Protein AF-A0A9R0TNI1-F1 (afdb_monomer)

Solvent-accessible surface area (backbone atoms only — not comparable to full-atom values): 8324 Å² total; per-residue (Å²): 134,88,81,85,76,84,85,79,78,80,68,73,83,81,52,64,40,32,28,58,23,48,38,21,40,84,87,64,46,82,46,61,75,81,78,37,46,77,54,63,100,83,63,89,64,80,67,74,70,45,90,58,62,33,31,42,35,28,31,28,87,87,68,47,77,44,80,44,54,36,39,30,30,34,77,44,52,88,56,100,56,69,42,45,32,36,27,32,74,88,71,48,70,29,32,52,65,50,59,25,68,70,49,43,65,76,44,39,68,57,59,52,50,50,52,49,53,28,49,43,74,75,41,74,86,60,58,68,69,57,54,53,56,49,50,44,75,76,76,111

Foldseek 3Di:
DDDDDDPPPVPPPQFAEFEQKFKAWPVRHTDDLVLAAEDDPPDPDPPPFSPTFMWMWGAGPVRDTGTFTFGHWYWDQPDPDIWIWTATPVGHIYIYDYYNPVRCVVPVVVVLVSLLVSCCVVCVPDDPVVSVVVSVVVPD

Mean predicted aligned error: 8.09 Å

Structure (mmCIF, N/CA/C/O backbone):
data_AF-A0A9R0TNI1-F1
#
_entry.id   AF-A0A9R0TNI1-F1
#
loop_
_atom_site.group_PDB
_atom_site.id
_atom_site.type_symbol
_atom_site.label_atom_id
_atom_site.label_alt_id
_atom_site.label_comp_id
_atom_site.label_asym_id
_atom_site.label_entity_id
_atom_site.label_seq_id
_atom_site.pdbx_PDB_ins_code
_atom_site.Cartn_x
_atom_site.Cartn_y
_atom_site.Cartn_z
_atom_site.occupancy
_atom_site.B_iso_or_equiv
_atom_site.auth_seq_id
_atom_site.auth_comp_id
_atom_site.auth_asym_id
_atom_site.auth_atom_id
_atom_site.pdbx_PDB_model_num
ATOM 1 N N . MET A 1 1 ? 10.069 -40.412 -35.709 1.00 43.16 1 MET A N 1
ATOM 2 C CA . MET A 1 1 ? 10.566 -39.026 -35.634 1.00 43.16 1 MET A CA 1
ATOM 3 C C . MET A 1 1 ? 9.864 -38.386 -34.449 1.00 43.16 1 MET A C 1
ATOM 5 O O . MET A 1 1 ? 8.661 -38.189 -34.529 1.00 43.16 1 MET A O 1
ATOM 9 N N . MET A 1 2 ? 10.555 -38.232 -33.316 1.00 45.66 2 MET A N 1
ATOM 10 C CA . MET A 1 2 ? 10.040 -37.468 -32.173 1.00 45.66 2 MET A CA 1
ATOM 11 C C . MET A 1 2 ? 10.137 -35.988 -32.537 1.00 45.66 2 MET A C 1
ATOM 13 O O . MET A 1 2 ? 11.220 -35.531 -32.893 1.00 45.66 2 MET A O 1
ATOM 17 N N . MET A 1 3 ? 9.023 -35.267 -32.469 1.00 47.59 3 MET A N 1
ATOM 18 C CA . MET A 1 3 ? 9.040 -33.816 -32.338 1.00 47.59 3 MET A CA 1
ATOM 19 C C . MET A 1 3 ? 8.755 -33.530 -30.870 1.00 47.59 3 MET A C 1
ATOM 21 O O . MET A 1 3 ? 7.643 -33.746 -30.397 1.00 47.59 3 MET A O 1
ATOM 25 N N . MET A 1 4 ? 9.811 -33.152 -30.158 1.00 50.50 4 MET A N 1
ATOM 26 C CA . MET A 1 4 ? 9.695 -32.383 -28.931 1.00 50.50 4 MET A CA 1
ATOM 27 C C . MET A 1 4 ? 9.327 -30.966 -29.374 1.00 50.50 4 MET A C 1
ATOM 29 O O . MET A 1 4 ? 9.998 -30.410 -30.246 1.00 50.50 4 MET A O 1
ATOM 33 N N . SER A 1 5 ? 8.258 -30.405 -28.832 1.00 47.59 5 SER A N 1
ATOM 34 C CA . SER A 1 5 ? 8.071 -28.959 -28.829 1.00 47.59 5 SER A CA 1
ATOM 35 C C . SER A 1 5 ? 7.953 -28.571 -27.371 1.00 47.59 5 SER A C 1
ATOM 37 O O . SER A 1 5 ? 7.039 -29.029 -26.690 1.00 47.59 5 SER A O 1
ATOM 39 N N . ASP A 1 6 ? 8.983 -27.861 -26.921 1.00 47.53 6 ASP A N 1
ATOM 40 C CA . ASP A 1 6 ? 9.149 -27.320 -25.582 1.00 47.53 6 ASP A CA 1
ATOM 41 C C . ASP A 1 6 ? 7.948 -26.440 -25.209 1.00 47.53 6 ASP A C 1
ATOM 43 O O . ASP A 1 6 ? 7.575 -25.529 -25.951 1.00 47.53 6 ASP A O 1
ATOM 47 N N . ASP A 1 7 ? 7.354 -26.748 -24.056 1.00 51.41 7 ASP A N 1
ATOM 48 C CA . ASP A 1 7 ? 6.521 -25.832 -23.281 1.00 51.41 7 ASP A CA 1
ATOM 49 C C . ASP A 1 7 ? 7.448 -24.770 -22.666 1.00 51.41 7 ASP A C 1
ATOM 51 O O . ASP A 1 7 ? 7.947 -24.943 -21.554 1.00 51.41 7 ASP A O 1
ATOM 55 N N . ASP A 1 8 ? 7.678 -23.671 -23.383 1.00 46.38 8 ASP A N 1
ATOM 56 C CA . ASP A 1 8 ? 8.128 -22.417 -22.770 1.00 46.38 8 ASP A CA 1
ATOM 57 C C . ASP A 1 8 ? 6.880 -21.625 -22.344 1.00 46.38 8 ASP A C 1
ATOM 59 O O . ASP A 1 8 ? 6.481 -20.637 -22.966 1.00 46.38 8 ASP A O 1
ATOM 63 N N . ASP A 1 9 ? 6.220 -22.101 -21.284 1.00 47.25 9 ASP A N 1
ATOM 64 C CA . ASP A 1 9 ? 5.293 -21.282 -20.499 1.00 47.25 9 ASP A CA 1
ATOM 65 C C . ASP A 1 9 ? 6.138 -20.341 -19.629 1.00 47.25 9 ASP A C 1
ATOM 67 O O . ASP A 1 9 ? 6.375 -20.574 -18.443 1.00 47.25 9 ASP A O 1
ATOM 71 N N . ASP A 1 10 ? 6.651 -19.286 -20.266 1.00 43.47 10 ASP A N 1
ATOM 72 C CA . ASP A 1 10 ? 7.327 -18.134 -19.653 1.00 43.47 10 ASP A CA 1
ATOM 73 C C . ASP A 1 10 ? 6.291 -17.280 -18.883 1.00 43.47 10 ASP A C 1
ATOM 75 O O . ASP A 1 10 ? 6.140 -16.070 -19.066 1.00 43.47 10 ASP A O 1
ATOM 79 N N . SER A 1 11 ? 5.488 -17.929 -18.036 1.00 52.00 11 SER A N 1
ATOM 80 C CA . SER A 1 11 ? 4.595 -17.244 -17.118 1.00 52.00 11 SER A CA 1
ATOM 81 C C . SER A 1 11 ? 5.461 -16.632 -16.020 1.00 52.00 11 SER A C 1
ATOM 83 O O . SER A 1 11 ? 5.968 -17.346 -15.148 1.00 52.00 11 SER A O 1
ATOM 85 N N . ASP A 1 12 ? 5.661 -15.314 -16.077 1.00 51.22 12 ASP A N 1
ATOM 86 C CA . ASP A 1 12 ? 6.300 -14.563 -14.997 1.00 51.22 12 ASP A CA 1
ATOM 87 C C . ASP A 1 12 ? 5.699 -14.991 -13.643 1.00 51.22 12 ASP A C 1
ATOM 89 O O . ASP A 1 12 ? 4.473 -15.124 -13.524 1.00 51.22 12 ASP A O 1
ATOM 93 N N . PRO A 1 13 ? 6.519 -15.216 -12.601 1.00 53.88 13 PRO A N 1
ATOM 94 C CA . PRO A 1 13 ? 6.023 -15.693 -11.320 1.00 53.88 13 PRO A CA 1
ATOM 95 C C . PRO A 1 13 ? 4.986 -14.717 -10.753 1.00 53.88 13 PRO A C 1
ATOM 97 O O . PRO A 1 13 ? 5.297 -13.590 -10.366 1.00 53.88 13 PRO A O 1
ATOM 100 N N . GLN A 1 14 ? 3.732 -15.166 -10.676 1.00 61.22 14 GLN A N 1
ATOM 101 C CA . GLN A 1 14 ? 2.650 -14.376 -10.104 1.00 61.22 14 GLN A CA 1
ATOM 102 C C . GLN A 1 14 ? 2.849 -14.276 -8.585 1.00 61.22 14 GLN A C 1
ATOM 104 O O . GLN A 1 14 ? 2.647 -15.232 -7.832 1.00 61.22 14 GLN A O 1
ATOM 109 N N . PHE A 1 15 ? 3.288 -13.109 -8.115 1.00 65.94 15 PHE A N 1
ATOM 110 C CA . PHE A 1 15 ? 3.518 -12.876 -6.693 1.00 65.94 15 PHE A CA 1
ATOM 111 C C . PHE A 1 15 ? 2.199 -12.598 -5.970 1.00 65.94 15 PHE A C 1
ATOM 113 O O . PHE A 1 15 ? 1.569 -11.561 -6.168 1.00 65.94 15 PHE A O 1
ATOM 120 N N . ASN A 1 16 ? 1.801 -13.501 -5.075 1.00 81.31 16 ASN A N 1
ATOM 121 C CA . ASN A 1 16 ? 0.571 -13.326 -4.301 1.00 81.31 16 ASN A CA 1
ATOM 122 C C . ASN A 1 16 ? 0.741 -12.354 -3.124 1.00 81.31 16 ASN A C 1
ATOM 124 O O . ASN A 1 16 ? -0.214 -11.661 -2.758 1.00 81.31 16 ASN A O 1
ATOM 128 N N . VAL A 1 17 ? 1.938 -12.302 -2.527 1.00 92.94 17 VAL A N 1
ATOM 129 C CA . VAL A 1 17 ? 2.261 -11.471 -1.359 1.00 92.94 17 VAL A CA 1
ATOM 130 C C . VAL A 1 17 ? 3.707 -10.969 -1.448 1.00 92.94 17 VAL A C 1
ATOM 132 O O . VAL A 1 17 ? 4.609 -11.725 -1.810 1.00 92.94 17 VAL A O 1
ATOM 135 N N . VAL A 1 18 ? 3.925 -9.693 -1.113 1.00 95.94 18 VAL A N 1
ATOM 136 C CA . VAL A 1 18 ? 5.251 -9.052 -1.075 1.00 95.94 18 VAL A CA 1
ATOM 137 C C . VAL A 1 18 ? 5.484 -8.374 0.276 1.00 95.94 18 VAL A C 1
ATOM 139 O O . VAL A 1 18 ? 4.672 -7.567 0.736 1.00 95.94 18 VAL A O 1
ATOM 142 N N . ALA A 1 19 ? 6.612 -8.693 0.907 1.00 96.19 19 ALA A N 1
ATOM 143 C CA . ALA A 1 19 ? 7.092 -8.127 2.166 1.00 96.19 19 ALA A CA 1
ATOM 144 C C . ALA A 1 19 ? 8.355 -7.268 1.959 1.00 96.19 19 ALA A C 1
ATOM 146 O O . ALA A 1 19 ? 8.893 -7.197 0.855 1.00 96.19 19 ALA A O 1
ATOM 147 N N . ASP A 1 20 ? 8.801 -6.591 3.023 1.00 96.81 20 ASP A N 1
ATOM 148 C CA . ASP A 1 20 ? 9.896 -5.601 3.010 1.00 96.81 20 ASP A CA 1
ATOM 149 C C . ASP A 1 20 ? 9.768 -4.601 1.849 1.00 96.81 20 ASP A C 1
ATOM 151 O O . ASP A 1 20 ? 10.738 -4.233 1.182 1.00 96.81 20 ASP A O 1
ATOM 155 N N . TYR A 1 21 ? 8.524 -4.215 1.552 1.00 97.00 21 TYR A N 1
ATOM 156 C CA . TYR A 1 21 ? 8.235 -3.504 0.320 1.00 97.00 21 TYR A CA 1
ATOM 157 C C . TYR A 1 21 ? 8.435 -1.997 0.446 1.00 97.00 21 TYR A C 1
ATOM 159 O O . TYR A 1 21 ? 8.295 -1.407 1.519 1.00 97.00 21 TYR A O 1
ATOM 167 N N . PHE A 1 22 ? 8.702 -1.361 -0.686 1.00 97.81 22 PHE A N 1
ATOM 168 C CA . PHE A 1 22 ? 8.695 0.087 -0.856 1.00 97.81 22 PHE A CA 1
ATOM 169 C C . PHE A 1 22 ? 8.418 0.427 -2.322 1.00 97.81 22 PHE A C 1
ATOM 171 O O . PHE A 1 22 ? 8.536 -0.432 -3.199 1.00 97.81 22 PHE A O 1
ATOM 178 N N . PHE A 1 23 ? 8.055 1.678 -2.592 1.00 97.81 23 PHE A N 1
ATOM 179 C CA . PHE A 1 23 ? 7.798 2.147 -3.952 1.00 97.81 23 PHE A CA 1
ATOM 180 C C . PHE A 1 23 ? 8.805 3.206 -4.357 1.00 97.81 23 PHE A C 1
ATOM 182 O O . PHE A 1 23 ? 9.253 3.999 -3.525 1.00 97.81 23 PHE A O 1
ATOM 189 N N . VAL A 1 24 ? 9.133 3.213 -5.645 1.00 97.62 24 VAL A N 1
ATOM 190 C CA . VAL A 1 24 ? 9.976 4.239 -6.249 1.00 97.62 24 VAL A CA 1
ATOM 191 C C . VAL A 1 24 ? 9.382 4.762 -7.549 1.00 97.62 24 VAL A C 1
ATOM 193 O O . VAL A 1 24 ? 8.674 4.033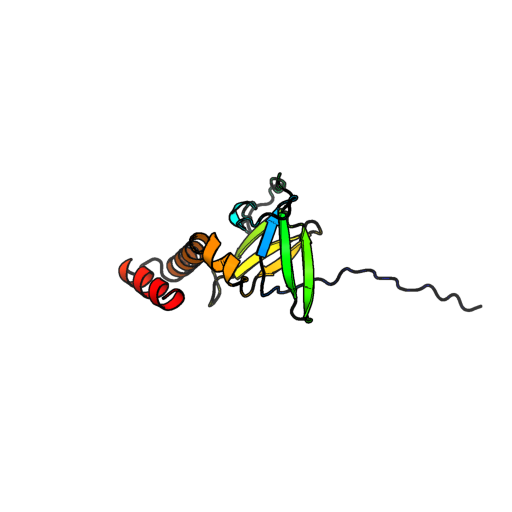 -8.242 1.00 97.62 24 VAL A O 1
ATOM 196 N N . ASP A 1 25 ? 9.689 6.009 -7.886 1.00 96.00 25 ASP A N 1
ATOM 197 C CA . ASP A 1 25 ? 9.397 6.577 -9.202 1.00 96.00 25 ASP A CA 1
ATOM 198 C C . ASP A 1 25 ? 10.412 6.114 -10.276 1.00 96.00 25 ASP A C 1
ATOM 200 O O . ASP A 1 25 ? 11.291 5.276 -10.031 1.00 96.00 25 ASP A O 1
ATOM 204 N N . ALA A 1 26 ? 10.301 6.665 -11.489 1.00 93.44 26 ALA A N 1
ATOM 205 C CA . ALA A 1 26 ? 11.216 6.391 -12.601 1.00 93.44 26 ALA A CA 1
ATOM 206 C C . ALA A 1 26 ? 12.681 6.777 -12.313 1.00 93.44 26 ALA A C 1
ATOM 208 O O . ALA A 1 26 ? 13.601 6.165 -12.857 1.00 93.44 26 ALA A O 1
ATOM 209 N N . GLU A 1 27 ? 12.901 7.768 -11.451 1.00 95.19 27 GLU A N 1
ATOM 210 C CA . GLU A 1 27 ? 14.219 8.257 -11.037 1.00 95.19 27 GLU A CA 1
ATOM 211 C C . GLU A 1 27 ? 14.774 7.487 -9.827 1.00 95.19 27 GLU A C 1
ATOM 213 O O . GLU A 1 27 ? 15.901 7.726 -9.396 1.00 95.19 27 GLU A O 1
ATOM 218 N N . LYS A 1 28 ? 14.029 6.485 -9.340 1.00 94.25 28 LYS A N 1
ATOM 219 C CA . LYS A 1 28 ? 14.327 5.661 -8.160 1.00 94.25 28 LYS A CA 1
ATOM 220 C C . LYS A 1 28 ? 14.205 6.417 -6.831 1.00 94.25 28 LYS A C 1
ATOM 222 O O . LYS A 1 28 ? 14.719 5.926 -5.822 1.00 94.25 28 LYS A O 1
ATOM 227 N N . ASN A 1 29 ? 13.508 7.552 -6.800 1.00 95.12 29 ASN A N 1
ATOM 228 C CA . ASN A 1 29 ? 13.203 8.253 -5.555 1.00 95.12 29 ASN A CA 1
ATOM 229 C C . ASN A 1 29 ? 12.074 7.526 -4.805 1.00 95.12 29 ASN A C 1
ATOM 231 O O . ASN A 1 29 ? 11.138 7.052 -5.455 1.00 95.12 29 ASN A O 1
ATOM 235 N N . PRO A 1 30 ? 12.123 7.431 -3.461 1.00 95.19 30 PRO A N 1
ATOM 236 C CA . PRO A 1 30 ? 11.019 6.895 -2.668 1.00 95.19 30 PRO A CA 1
ATOM 237 C C . PRO A 1 30 ? 9.711 7.650 -2.928 1.00 95.19 30 PRO A C 1
ATOM 239 O O . PRO A 1 30 ? 9.700 8.878 -2.999 1.00 95.19 30 PRO A O 1
ATOM 242 N N . ILE A 1 31 ? 8.597 6.925 -3.054 1.00 95.88 31 ILE A N 1
ATOM 243 C CA . ILE A 1 31 ? 7.279 7.534 -3.282 1.00 95.88 31 ILE A CA 1
ATOM 244 C C . ILE A 1 31 ? 6.168 6.816 -2.515 1.00 95.88 31 ILE A C 1
ATOM 246 O O . ILE A 1 31 ? 6.165 5.597 -2.359 1.00 95.88 31 ILE A O 1
ATOM 250 N N . CYS A 1 32 ? 5.176 7.566 -2.040 1.00 94.44 32 CYS A N 1
ATOM 251 C CA . CYS A 1 32 ? 4.020 6.984 -1.370 1.00 94.44 32 CYS A CA 1
ATOM 252 C C . CYS A 1 32 ? 3.147 6.192 -2.354 1.00 94.44 32 CYS A C 1
ATOM 254 O O . CYS A 1 32 ? 2.873 6.654 -3.463 1.00 94.44 32 CYS A O 1
ATOM 256 N N . LEU A 1 33 ? 2.582 5.070 -1.904 1.00 93.50 33 LEU A N 1
ATOM 257 C CA . LEU A 1 33 ? 1.568 4.320 -2.652 1.00 93.50 33 LEU A CA 1
ATOM 258 C C . LEU A 1 33 ? 0.342 5.179 -3.011 1.00 93.50 33 LEU A C 1
ATOM 260 O O . LEU A 1 33 ? -0.353 4.877 -3.971 1.00 93.50 33 LEU A O 1
ATOM 264 N N . SER A 1 34 ? 0.086 6.274 -2.282 1.00 92.62 34 SER A N 1
ATOM 265 C CA . SER A 1 34 ? -1.010 7.208 -2.569 1.00 92.62 34 SER A CA 1
ATOM 266 C C . SER A 1 34 ? -0.848 7.979 -3.883 1.00 92.62 34 SER A C 1
ATOM 268 O O . SER A 1 34 ? -1.793 8.641 -4.302 1.00 92.62 34 SER A O 1
ATOM 270 N N . ALA A 1 35 ? 0.327 7.930 -4.520 1.00 93.38 35 ALA A N 1
ATOM 271 C CA . ALA A 1 35 ? 0.520 8.444 -5.875 1.00 93.38 35 ALA A CA 1
ATOM 272 C C . ALA A 1 35 ? -0.164 7.558 -6.938 1.00 93.38 35 ALA A C 1
ATOM 274 O O . ALA A 1 35 ? -0.463 8.021 -8.040 1.00 93.38 35 ALA A O 1
ATOM 275 N N . LEU A 1 36 ? -0.464 6.298 -6.601 1.00 93.25 36 LEU A N 1
ATOM 276 C CA . LEU A 1 36 ? -1.269 5.412 -7.433 1.00 93.25 36 LEU A CA 1
ATOM 277 C C . LEU A 1 36 ? -2.765 5.728 -7.261 1.00 93.25 36 LEU A C 1
ATOM 279 O O . LEU A 1 36 ? -3.223 6.003 -6.145 1.00 93.25 36 LEU A O 1
ATOM 283 N N . PRO A 1 37 ? -3.570 5.622 -8.332 1.00 92.25 37 PRO A N 1
ATOM 284 C CA . PRO A 1 37 ? -5.018 5.727 -8.220 1.00 92.25 37 PRO A CA 1
ATOM 285 C C . PRO A 1 37 ? -5.582 4.569 -7.387 1.00 92.25 37 PRO A C 1
ATOM 287 O O . PRO A 1 37 ? -5.184 3.410 -7.553 1.00 92.25 37 PRO A O 1
ATOM 290 N N . ILE A 1 38 ? -6.541 4.880 -6.513 1.00 89.56 38 ILE A N 1
ATOM 291 C CA . ILE A 1 38 ? -7.290 3.870 -5.764 1.00 89.56 38 ILE A CA 1
ATOM 292 C C . ILE A 1 38 ? -8.419 3.303 -6.635 1.00 89.56 38 ILE A C 1
ATOM 294 O O . ILE A 1 38 ? -9.179 4.058 -7.242 1.00 89.56 38 ILE A O 1
ATOM 298 N N . ARG A 1 39 ? -8.545 1.974 -6.697 1.00 88.00 39 ARG A N 1
ATOM 299 C CA . ARG A 1 39 ? -9.672 1.282 -7.337 1.00 88.00 39 ARG A CA 1
ATOM 300 C C . ARG A 1 39 ? -10.571 0.639 -6.292 1.00 88.00 39 ARG A C 1
ATOM 302 O O . ARG A 1 39 ? -10.103 -0.065 -5.399 1.00 88.00 39 ARG A O 1
ATOM 309 N N . PHE A 1 40 ? -11.870 0.843 -6.460 1.00 78.88 40 PHE A N 1
ATOM 310 C CA . PHE A 1 40 ? -12.913 0.173 -5.691 1.00 78.88 40 PHE A CA 1
ATOM 311 C C . PHE A 1 40 ? -13.527 -0.951 -6.535 1.00 78.88 40 PHE A C 1
ATOM 313 O O . PHE A 1 40 ? -13.594 -0.838 -7.756 1.00 78.88 40 PHE A O 1
ATOM 320 N N . GLU A 1 41 ? -13.988 -2.029 -5.899 1.00 66.38 41 GLU A N 1
ATOM 321 C CA . GLU A 1 41 ? -14.446 -3.260 -6.575 1.00 66.38 41 GLU A CA 1
ATOM 322 C C . GLU A 1 41 ? -15.673 -3.083 -7.500 1.00 66.38 41 GLU A C 1
ATOM 324 O O . GLU A 1 41 ? -16.017 -4.009 -8.225 1.00 66.38 41 GLU A O 1
ATOM 329 N N . GLN A 1 42 ? -16.326 -1.914 -7.508 1.00 55.72 42 GLN A N 1
ATOM 330 C CA . GLN A 1 42 ? -17.576 -1.657 -8.243 1.00 55.72 42 GLN A CA 1
ATOM 331 C C . GLN A 1 42 ? -17.433 -0.808 -9.522 1.00 55.72 42 GLN A C 1
ATOM 333 O O . GLN A 1 42 ? -18.440 -0.534 -10.167 1.00 55.72 42 GLN A O 1
ATOM 338 N N . GLY A 1 43 ? -16.227 -0.391 -9.917 1.00 53.38 43 GLY A N 1
ATOM 339 C CA . GLY A 1 43 ? -16.038 0.436 -11.115 1.00 53.38 43 GLY A CA 1
ATOM 340 C C . GLY A 1 43 ? -15.625 -0.370 -12.346 1.00 53.38 43 GLY A C 1
ATOM 341 O O . GLY A 1 43 ? -14.524 -0.910 -12.375 1.00 53.38 43 GLY A O 1
ATOM 342 N N . THR A 1 44 ? -16.465 -0.386 -13.384 1.00 49.78 44 THR A N 1
ATOM 343 C CA . THR A 1 44 ? -16.114 -0.785 -14.765 1.00 49.78 44 THR A CA 1
ATOM 344 C C . THR A 1 44 ? -15.284 0.265 -15.506 1.00 49.78 44 THR A C 1
ATOM 346 O O . THR A 1 44 ? -15.036 0.109 -16.699 1.00 49.78 44 THR A O 1
ATOM 349 N N . ASP A 1 45 ? -14.874 1.342 -14.838 1.00 54.16 45 ASP A N 1
ATOM 350 C CA . ASP A 1 45 ? -14.183 2.431 -15.509 1.00 54.16 45 ASP A CA 1
ATOM 351 C C . ASP A 1 45 ? -12.775 2.014 -15.913 1.00 54.16 45 ASP A C 1
ATOM 353 O O . ASP A 1 45 ? -11.960 1.576 -15.090 1.00 54.16 45 ASP A O 1
ATOM 357 N N . GLU A 1 46 ? -12.526 2.176 -17.215 1.00 55.81 46 GLU A N 1
ATOM 358 C CA . GLU A 1 46 ? -11.213 2.290 -17.828 1.00 55.81 46 GLU A CA 1
ATOM 359 C C . GLU A 1 46 ? -10.320 3.056 -16.872 1.00 55.81 46 GLU A C 1
ATOM 361 O O . GLU A 1 46 ? -10.485 4.254 -16.637 1.00 55.81 46 GLU A O 1
ATOM 366 N N . ALA A 1 47 ? -9.439 2.315 -16.218 1.00 53.34 47 ALA A N 1
ATOM 367 C 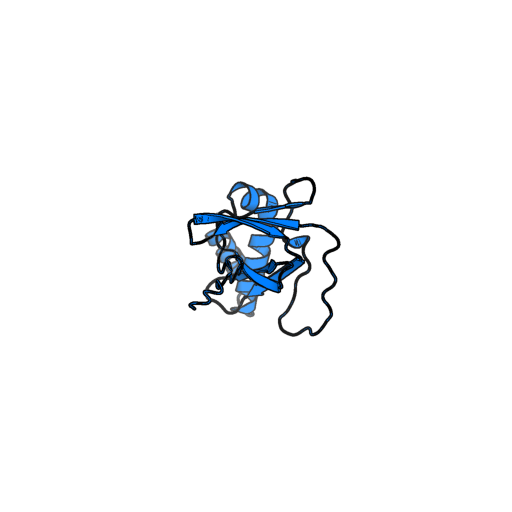CA . ALA A 1 47 ? -8.668 2.876 -15.148 1.00 53.34 47 ALA A CA 1
ATOM 368 C C . ALA A 1 47 ? -7.935 4.102 -15.651 1.00 53.34 47 ALA A C 1
ATOM 370 O O . ALA A 1 47 ? -7.187 4.003 -16.625 1.00 53.34 47 ALA A O 1
ATOM 371 N N . THR A 1 48 ? -8.129 5.228 -14.969 1.00 56.66 48 THR A N 1
ATOM 372 C CA . THR A 1 48 ? -7.287 6.403 -15.131 1.00 56.66 48 THR A CA 1
ATOM 373 C C . THR A 1 48 ? -5.849 5.914 -15.067 1.00 56.66 48 THR A C 1
ATOM 375 O O . THR A 1 48 ? -5.377 5.521 -13.997 1.00 56.66 48 THR A O 1
ATOM 378 N N . GLN A 1 49 ? -5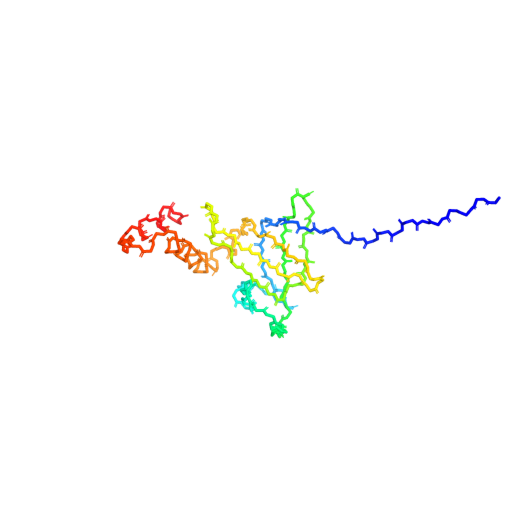.198 5.821 -16.228 1.00 60.31 49 GLN A N 1
ATOM 379 C CA . GLN A 1 49 ? -3.854 5.273 -16.318 1.00 60.31 49 GLN A CA 1
ATOM 380 C C . GLN A 1 49 ? -2.990 6.100 -15.373 1.00 60.31 49 GLN A C 1
ATOM 382 O O . GLN A 1 49 ? -3.052 7.336 -15.394 1.00 60.31 49 GLN A O 1
ATOM 387 N N . CYS A 1 50 ? -2.242 5.432 -14.492 1.0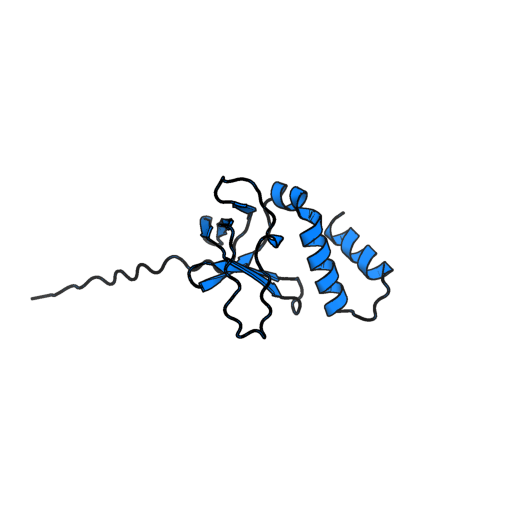0 67.69 50 CYS A N 1
ATOM 388 C CA . CYS A 1 50 ? -1.296 6.146 -13.657 1.00 67.69 50 CYS A CA 1
ATOM 389 C C . CYS A 1 50 ? -0.332 6.870 -14.600 1.00 67.69 50 CYS A C 1
ATOM 391 O O . CYS A 1 50 ? 0.346 6.245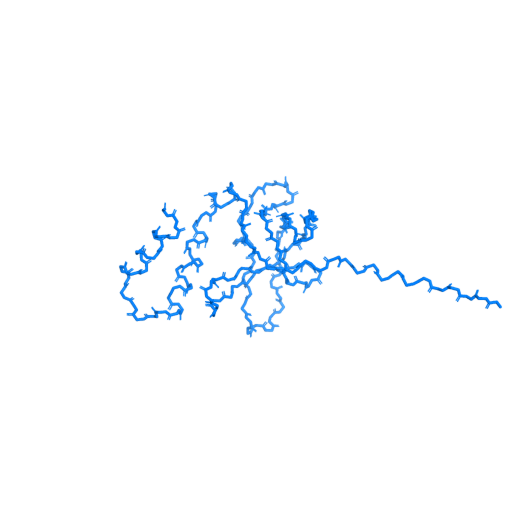 -15.408 1.00 67.69 50 CYS A O 1
ATOM 393 N N . LYS A 1 51 ? -0.324 8.205 -14.548 1.00 72.62 51 LYS A N 1
ATOM 394 C CA . LYS A 1 51 ? 0.539 9.027 -15.411 1.00 72.62 51 LYS A CA 1
ATOM 395 C C . LYS A 1 51 ? 2.010 8.950 -14.993 1.00 72.62 51 LYS A C 1
ATOM 397 O O . LYS A 1 51 ? 2.867 9.477 -15.694 1.00 72.62 51 LYS A O 1
ATOM 402 N N . GLN A 1 52 ? 2.282 8.361 -13.831 1.00 81.56 52 GLN A N 1
ATOM 403 C CA . GLN A 1 52 ? 3.606 8.221 -13.249 1.00 81.56 52 GLN A CA 1
ATOM 404 C C . GLN A 1 52 ? 4.026 6.754 -13.295 1.00 81.56 52 GLN A C 1
ATOM 406 O O . GLN A 1 52 ? 3.247 5.872 -12.945 1.00 81.56 52 GLN A O 1
ATOM 411 N N . ASN A 1 53 ? 5.275 6.507 -13.687 1.00 92.38 53 ASN A N 1
ATOM 412 C CA . ASN A 1 53 ? 5.855 5.172 -13.618 1.00 92.38 53 ASN A CA 1
ATOM 413 C C . ASN A 1 53 ? 6.280 4.906 -12.173 1.00 92.38 53 ASN A C 1
ATOM 415 O O . ASN A 1 53 ? 7.255 5.494 -11.698 1.00 92.38 53 ASN A O 1
ATOM 419 N N . ILE A 1 54 ? 5.535 4.047 -11.479 1.00 96.25 54 ILE A N 1
ATOM 420 C CA . ILE A 1 54 ? 5.772 3.701 -10.075 1.00 96.25 54 ILE A CA 1
ATOM 421 C C . ILE A 1 54 ? 6.097 2.215 -9.983 1.00 96.25 54 ILE A C 1
ATOM 423 O O . ILE A 1 54 ? 5.342 1.367 -10.451 1.00 96.25 54 ILE A O 1
ATOM 427 N N . PHE A 1 55 ? 7.209 1.881 -9.342 1.00 97.25 55 PHE A N 1
ATOM 428 C CA . PHE A 1 55 ? 7.693 0.510 -9.245 1.00 97.25 55 PHE A CA 1
ATOM 429 C C . PHE A 1 55 ? 7.615 0.013 -7.808 1.00 97.25 55 PHE A C 1
ATOM 431 O O . PHE A 1 55 ? 8.172 0.629 -6.898 1.00 97.25 55 PHE A O 1
ATOM 438 N N . LEU A 1 56 ? 6.959 -1.130 -7.620 1.00 97.62 56 LEU A N 1
ATOM 439 C CA . LEU A 1 56 ? 7.020 -1.918 -6.398 1.00 97.62 56 LEU A CA 1
ATOM 440 C C . LEU A 1 56 ? 8.386 -2.597 -6.308 1.00 97.62 56 LEU A C 1
ATOM 442 O O . LEU A 1 56 ? 8.824 -3.260 -7.248 1.00 97.62 56 LEU A O 1
ATOM 446 N N . ARG A 1 57 ? 9.019 -2.478 -5.145 1.00 97.56 57 ARG A N 1
ATOM 447 C CA . ARG A 1 57 ? 10.178 -3.268 -4.735 1.00 97.56 57 ARG A CA 1
ATOM 448 C C . ARG A 1 57 ? 9.857 -4.023 -3.466 1.00 97.56 57 ARG A C 1
ATOM 450 O O . ARG A 1 57 ? 9.145 -3.491 -2.623 1.00 97.56 57 ARG A O 1
ATOM 457 N N . GLY A 1 58 ? 10.407 -5.218 -3.305 1.00 96.56 58 GLY A N 1
ATOM 458 C CA . GLY A 1 58 ? 10.264 -5.992 -2.073 1.00 96.56 58 GLY A CA 1
ATOM 459 C C . GLY A 1 58 ? 10.749 -7.422 -2.241 1.00 96.56 58 GLY A C 1
ATOM 460 O O . GLY A 1 58 ? 11.526 -7.720 -3.149 1.00 96.56 58 GLY A O 1
ATOM 461 N N . VAL A 1 59 ? 10.276 -8.303 -1.370 1.00 95.50 59 VAL A N 1
ATOM 462 C CA . VAL A 1 59 ? 10.608 -9.728 -1.365 1.00 95.50 59 VAL A CA 1
ATOM 463 C C . VAL A 1 59 ? 9.311 -10.528 -1.382 1.00 95.50 59 VAL A C 1
ATOM 465 O O . VAL A 1 59 ? 8.444 -10.324 -0.532 1.00 95.50 59 VAL A O 1
ATOM 468 N N . ALA A 1 60 ? 9.164 -11.408 -2.367 1.00 92.38 60 ALA A N 1
ATOM 469 C CA . ALA A 1 60 ? 8.042 -12.334 -2.443 1.00 92.38 60 ALA A CA 1
ATOM 470 C C . ALA A 1 60 ? 8.176 -13.464 -1.412 1.00 92.38 60 ALA A C 1
ATOM 472 O O . ALA A 1 60 ? 9.268 -13.722 -0.907 1.00 92.38 60 ALA A O 1
ATOM 473 N N . ASP A 1 61 ? 7.095 -14.204 -1.164 1.00 85.38 61 ASP A N 1
ATOM 474 C CA . ASP A 1 61 ? 7.097 -15.357 -0.245 1.00 85.38 61 ASP A CA 1
ATOM 475 C C . ASP A 1 61 ? 8.150 -16.428 -0.598 1.00 85.38 61 ASP A C 1
ATOM 477 O O . ASP A 1 61 ? 8.649 -17.131 0.279 1.00 85.38 61 ASP A O 1
ATOM 481 N N . SER A 1 62 ? 8.533 -16.532 -1.874 1.00 84.44 62 SER A N 1
ATOM 482 C CA . SER A 1 62 ? 9.600 -17.418 -2.359 1.00 84.44 62 SER A CA 1
ATOM 483 C C . SER A 1 62 ? 11.019 -16.940 -2.016 1.00 84.44 62 SER A C 1
ATOM 485 O O . SER A 1 62 ? 11.989 -17.628 -2.326 1.00 84.44 62 SER A O 1
ATOM 487 N N . GLY A 1 63 ? 11.168 -15.756 -1.416 1.00 87.06 63 GLY A N 1
ATOM 488 C CA . GLY A 1 63 ? 12.455 -15.100 -1.177 1.00 87.06 63 GLY A CA 1
ATOM 489 C C . GLY A 1 63 ? 13.017 -14.365 -2.399 1.00 87.06 63 GLY A C 1
ATOM 490 O O . GLY A 1 63 ? 14.090 -13.770 -2.314 1.00 87.06 63 GLY A O 1
ATOM 491 N N . ILE A 1 64 ? 12.304 -14.382 -3.529 1.00 90.88 64 ILE A N 1
ATOM 492 C CA . ILE A 1 64 ? 12.717 -13.704 -4.761 1.00 90.88 64 ILE A CA 1
ATOM 493 C C . ILE A 1 64 ? 12.481 -12.197 -4.622 1.00 90.88 64 ILE A C 1
ATOM 495 O O . ILE A 1 64 ? 11.429 -11.751 -4.156 1.00 90.88 64 ILE A O 1
ATOM 499 N N . THR A 1 65 ? 13.465 -11.401 -5.042 1.00 93.88 65 THR A N 1
ATOM 500 C CA . THR A 1 65 ? 13.337 -9.943 -5.095 1.00 93.88 65 THR A CA 1
ATOM 501 C C . THR A 1 65 ? 12.336 -9.531 -6.167 1.00 93.88 65 THR A C 1
ATOM 503 O O . THR A 1 65 ? 12.461 -9.936 -7.320 1.00 93.88 65 THR A O 1
ATOM 506 N N . VAL A 1 66 ? 11.391 -8.673 -5.800 1.00 94.19 66 VAL A N 1
ATOM 507 C CA . VAL A 1 66 ? 10.357 -8.138 -6.690 1.00 94.19 66 VAL A CA 1
ATOM 508 C C . VAL A 1 66 ? 10.778 -6.763 -7.201 1.00 94.19 66 VAL A C 1
ATOM 510 O O . VAL A 1 66 ? 11.230 -5.919 -6.422 1.00 94.19 66 VAL A O 1
ATOM 513 N N . TYR A 1 67 ? 10.611 -6.538 -8.503 1.00 95.44 67 TYR A N 1
ATOM 514 C CA . TYR A 1 67 ? 10.701 -5.230 -9.152 1.00 95.44 67 TYR A CA 1
ATOM 515 C C . TYR A 1 67 ? 9.629 -5.155 -10.243 1.00 95.44 67 TYR A C 1
ATOM 517 O O . TYR A 1 67 ? 9.821 -5.680 -11.335 1.00 95.44 67 TYR A O 1
ATOM 525 N N . THR A 1 68 ? 8.491 -4.534 -9.938 1.00 94.38 68 THR A N 1
ATOM 526 C CA . THR A 1 68 ? 7.294 -4.612 -10.794 1.00 94.38 68 THR A CA 1
ATOM 527 C C . THR A 1 68 ? 6.669 -3.239 -10.988 1.00 94.38 68 THR A C 1
ATOM 529 O O . THR A 1 68 ? 6.503 -2.490 -10.025 1.00 94.38 68 THR A O 1
ATOM 532 N N . HIS A 1 69 ? 6.298 -2.906 -12.224 1.00 95.19 69 HIS A N 1
ATOM 533 C CA . HIS A 1 69 ? 5.571 -1.675 -12.527 1.00 95.19 69 HIS A CA 1
ATOM 534 C C . HIS A 1 69 ? 4.112 -1.806 -12.073 1.00 95.19 69 HIS A C 1
ATOM 536 O O . HIS A 1 69 ? 3.425 -2.758 -12.439 1.00 95.19 69 HIS A O 1
ATOM 542 N N . VAL A 1 70 ? 3.637 -0.854 -11.270 1.00 95.06 70 VAL A N 1
ATOM 543 C CA . VAL A 1 70 ? 2.282 -0.858 -10.711 1.00 95.06 70 VAL A CA 1
ATOM 544 C C . VAL A 1 70 ? 1.500 0.373 -11.144 1.00 95.06 70 VAL A C 1
ATOM 546 O O . VAL A 1 70 ? 2.049 1.460 -11.295 1.00 95.06 70 VAL A O 1
ATOM 549 N N . VAL A 1 71 ? 0.195 0.196 -11.338 1.00 94.06 71 VAL A N 1
ATOM 550 C CA . VAL A 1 71 ? -0.670 1.203 -11.978 1.00 94.06 71 VAL A CA 1
ATOM 551 C C . VAL A 1 71 ? -1.874 1.609 -11.137 1.00 94.06 71 VAL A C 1
ATOM 553 O O . VAL A 1 71 ? -2.537 2.593 -11.452 1.00 94.06 71 VAL A O 1
ATOM 556 N N . ALA A 1 72 ? -2.190 0.860 -10.083 1.00 93.56 72 ALA A N 1
ATOM 557 C CA . ALA A 1 72 ? -3.277 1.173 -9.164 1.00 93.56 72 ALA A CA 1
ATOM 558 C C . ALA A 1 72 ? -3.093 0.446 -7.832 1.00 93.56 72 ALA A C 1
ATOM 560 O O . ALA A 1 72 ? -2.269 -0.461 -7.713 1.00 93.56 72 ALA A O 1
ATOM 561 N N . TRP A 1 73 ? -3.911 0.798 -6.847 1.00 94.31 73 TRP A N 1
ATOM 562 C CA . TRP A 1 73 ? -4.004 0.067 -5.587 1.00 94.31 73 TRP A CA 1
ATOM 563 C C . TRP A 1 73 ? -5.448 -0.041 -5.103 1.00 94.31 73 TRP A C 1
ATOM 565 O O . TRP A 1 73 ? -6.329 0.678 -5.573 1.00 94.31 73 TRP A O 1
ATOM 575 N N . LYS A 1 74 ? -5.711 -0.961 -4.179 1.00 93.25 74 LYS A N 1
ATOM 576 C CA . LYS A 1 74 ? -7.019 -1.139 -3.544 1.00 93.25 74 LYS A CA 1
ATOM 577 C C . LYS A 1 74 ? -6.885 -1.477 -2.066 1.00 93.25 74 LYS A C 1
ATOM 579 O O . LYS A 1 74 ? -5.834 -1.928 -1.602 1.00 93.25 74 LYS A O 1
ATOM 584 N N . LEU A 1 75 ? -7.991 -1.283 -1.353 1.00 92.50 75 LEU A N 1
ATOM 585 C CA . LEU A 1 75 ? -8.122 -1.546 0.075 1.00 92.50 75 LEU A CA 1
ATOM 586 C C . LEU A 1 75 ? -9.163 -2.630 0.342 1.00 92.50 75 LEU A C 1
ATOM 588 O O . LEU A 1 75 ? -10.326 -2.483 -0.025 1.00 92.50 75 LEU A O 1
ATOM 592 N N . GLY A 1 76 ? -8.754 -3.684 1.044 1.00 91.69 76 GLY A N 1
ATOM 593 C CA . GLY A 1 76 ? -9.653 -4.670 1.638 1.00 91.69 76 GLY A CA 1
ATOM 594 C C . GLY A 1 76 ? -9.853 -4.376 3.123 1.00 91.69 76 GLY A C 1
ATOM 595 O O . GLY A 1 76 ? -8.896 -4.440 3.892 1.00 91.69 76 GLY A O 1
ATOM 596 N N . LEU A 1 77 ? -11.083 -4.066 3.546 1.00 92.06 77 LEU A N 1
ATOM 597 C CA . LEU A 1 77 ? -11.392 -3.680 4.936 1.00 92.06 77 LEU A CA 1
ATOM 598 C C . LEU A 1 77 ? -12.231 -4.713 5.709 1.00 92.06 77 LEU A C 1
ATOM 600 O O . LEU A 1 77 ? -12.387 -4.592 6.920 1.00 92.06 77 LEU A O 1
ATOM 604 N N . GLU A 1 78 ? -12.747 -5.741 5.038 1.00 87.81 78 GLU A N 1
ATOM 605 C CA . GLU A 1 78 ? -13.669 -6.720 5.641 1.00 87.81 78 GLU A CA 1
ATOM 606 C C . GLU A 1 78 ? -12.955 -7.723 6.577 1.00 87.81 78 GLU A C 1
ATOM 608 O O . GLU A 1 78 ? -13.558 -8.332 7.464 1.00 87.81 78 GLU A O 1
ATOM 613 N N . GLY A 1 79 ? -11.637 -7.883 6.423 1.00 86.69 79 GLY A N 1
ATOM 614 C CA . GLY A 1 79 ? -10.829 -8.838 7.179 1.00 86.69 79 GLY A CA 1
ATOM 615 C C . GLY A 1 79 ? -10.578 -8.472 8.651 1.00 86.69 79 GLY A C 1
ATOM 616 O O . GLY A 1 79 ? -10.953 -7.416 9.173 1.00 86.69 79 GLY A O 1
ATOM 617 N N . LYS A 1 80 ? -9.870 -9.365 9.360 1.00 89.31 80 LYS A N 1
ATOM 618 C CA . LYS A 1 80 ? -9.324 -9.078 10.706 1.00 89.31 80 LYS A CA 1
ATOM 619 C C . LYS A 1 80 ? -8.302 -7.938 10.687 1.00 89.31 80 LYS A C 1
ATOM 621 O O . LYS A 1 80 ? -8.173 -7.222 11.673 1.00 89.31 80 LYS A O 1
ATOM 626 N N . GLN A 1 81 ? -7.592 -7.797 9.576 1.00 90.50 81 GLN A N 1
ATOM 627 C CA . GLN A 1 81 ? -6.604 -6.763 9.302 1.00 90.50 81 GLN A CA 1
ATOM 628 C C . GLN A 1 81 ? -6.980 -6.103 7.968 1.00 90.50 81 GLN A C 1
ATOM 630 O O . GLN A 1 81 ? -7.562 -6.791 7.122 1.00 90.50 81 GLN A O 1
ATOM 635 N N . PRO A 1 82 ? -6.672 -4.811 7.767 1.00 93.12 82 PRO A N 1
ATOM 636 C CA . PRO A 1 82 ? -6.765 -4.220 6.446 1.00 93.12 82 PRO A CA 1
ATOM 637 C C . PRO A 1 82 ? -5.744 -4.869 5.511 1.00 93.12 82 PRO A C 1
ATOM 639 O O . PRO A 1 82 ? -4.627 -5.183 5.923 1.00 93.12 82 PRO A O 1
ATOM 642 N N . VAL A 1 83 ? -6.131 -5.036 4.254 1.00 92.88 83 VAL A N 1
ATOM 643 C CA . VAL A 1 83 ? -5.267 -5.512 3.174 1.00 92.88 83 VAL A CA 1
ATOM 644 C C . VAL A 1 83 ? -5.051 -4.365 2.201 1.00 92.88 83 VAL A C 1
ATOM 646 O O . VAL A 1 83 ? -6.008 -3.709 1.790 1.00 92.88 83 VAL A O 1
ATOM 649 N N . ILE A 1 84 ? -3.796 -4.136 1.829 1.00 95.00 84 ILE A N 1
ATOM 650 C CA . ILE A 1 84 ? -3.422 -3.244 0.734 1.00 95.00 84 ILE A CA 1
ATOM 651 C C . ILE A 1 84 ? -2.951 -4.139 -0.406 1.00 95.00 84 ILE A C 1
ATOM 653 O O . ILE A 1 84 ? -2.097 -4.997 -0.193 1.00 95.00 84 ILE A O 1
ATOM 657 N N . ALA A 1 85 ? -3.504 -3.952 -1.600 1.00 95.06 85 ALA A N 1
ATOM 658 C CA . ALA A 1 85 ? -3.048 -4.651 -2.796 1.00 95.06 85 ALA A CA 1
ATOM 659 C C . ALA A 1 85 ? -2.765 -3.655 -3.915 1.00 95.06 85 ALA A C 1
ATOM 661 O O . ALA A 1 85 ? -3.463 -2.647 -4.035 1.00 95.06 85 ALA A O 1
ATOM 662 N N . VAL A 1 86 ? -1.766 -3.946 -4.741 1.00 95.25 86 VAL A N 1
ATOM 663 C CA . VAL A 1 86 ? -1.405 -3.147 -5.919 1.00 95.25 86 VAL A CA 1
ATOM 664 C C . VAL A 1 86 ? -1.641 -3.936 -7.189 1.00 95.25 86 VAL A C 1
ATOM 666 O O . VAL A 1 86 ? -1.508 -5.156 -7.202 1.00 95.25 86 VAL A O 1
ATOM 669 N N . LEU A 1 87 ? -2.032 -3.234 -8.243 1.00 93.31 87 LEU A N 1
ATOM 670 C CA . LEU A 1 87 ? -2.237 -3.806 -9.562 1.00 93.31 87 LEU A CA 1
ATOM 671 C C . LEU A 1 87 ? -0.969 -3.608 -10.379 1.00 93.31 87 LEU A C 1
ATOM 6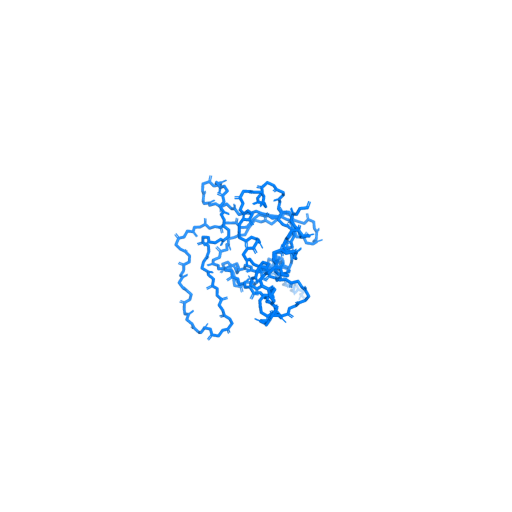73 O O . LEU A 1 87 ? -0.545 -2.465 -10.577 1.00 93.31 87 LEU A O 1
ATOM 677 N N . SER A 1 88 ? -0.396 -4.704 -10.855 1.00 93.00 88 SER A N 1
ATOM 678 C CA . SER A 1 88 ? 0.711 -4.674 -11.799 1.00 93.00 88 SER A CA 1
ATOM 679 C C . SER A 1 88 ? 0.237 -4.225 -13.184 1.00 93.00 88 SER A C 1
ATOM 681 O O . SER A 1 88 ? -0.951 -4.315 -13.510 1.00 93.00 88 SER A O 1
ATOM 683 N N . VAL A 1 89 ? 1.150 -3.724 -14.015 1.00 90.62 89 VAL A N 1
ATOM 684 C CA . VAL A 1 89 ? 0.822 -3.357 -15.404 1.00 90.62 89 VAL A CA 1
ATOM 685 C C . VAL A 1 89 ? 0.391 -4.579 -16.231 1.00 90.62 89 VAL A C 1
ATOM 687 O O . VAL A 1 89 ? -0.416 -4.445 -17.146 1.00 90.62 89 VAL A O 1
ATOM 690 N N . GLU A 1 90 ? 0.830 -5.775 -15.836 1.00 88.50 90 GLU A N 1
ATOM 691 C CA . GLU A 1 90 ? 0.434 -7.079 -16.387 1.00 88.50 90 GLU A CA 1
ATOM 692 C C . GLU A 1 90 ? -0.968 -7.526 -15.922 1.00 88.50 90 GLU A C 1
ATOM 694 O O . GLU A 1 90 ? -1.455 -8.582 -16.315 1.00 88.50 90 GLU A O 1
ATOM 699 N N . GLY A 1 91 ? -1.645 -6.734 -15.083 1.00 87.75 91 GLY A N 1
ATOM 700 C CA . GLY A 1 91 ? -3.025 -6.979 -14.659 1.00 87.75 91 GLY A CA 1
ATOM 701 C C . GLY A 1 91 ? -3.179 -7.873 -13.426 1.00 87.75 91 GLY A C 1
ATOM 702 O O . GLY A 1 91 ? -4.308 -8.193 -13.049 1.00 87.75 91 GLY A O 1
ATOM 703 N N . SER A 1 92 ? -2.082 -8.240 -12.758 1.00 89.69 92 SER A N 1
ATOM 704 C CA . SER A 1 92 ? -2.117 -9.064 -11.544 1.00 89.69 92 SER A CA 1
ATOM 705 C C . SER A 1 92 ? -2.228 -8.220 -10.276 1.00 89.69 92 SER A C 1
ATOM 707 O O . SER A 1 92 ? -1.549 -7.205 -10.120 1.00 89.69 92 SER A O 1
ATOM 709 N N . TRP A 1 93 ? -3.071 -8.652 -9.334 1.00 92.81 93 TRP A N 1
ATOM 710 C CA . TRP A 1 93 ? -3.142 -8.050 -8.002 1.00 92.81 93 TRP A CA 1
ATOM 711 C C . TRP A 1 93 ? -2.130 -8.701 -7.063 1.00 92.81 93 TRP A C 1
ATOM 713 O O . TRP A 1 93 ? -2.155 -9.912 -6.867 1.00 92.81 93 TRP A O 1
ATOM 723 N N . ILE A 1 94 ? -1.303 -7.875 -6.432 1.00 94.56 94 ILE A N 1
ATOM 724 C CA . ILE A 1 94 ? -0.241 -8.287 -5.515 1.00 94.56 94 ILE A CA 1
ATOM 725 C C . ILE A 1 94 ? -0.586 -7.758 -4.125 1.00 94.56 94 ILE A C 1
ATOM 727 O O . ILE A 1 94 ? -0.740 -6.545 -3.948 1.00 94.56 94 ILE A O 1
ATOM 731 N N . ASN A 1 95 ? -0.711 -8.637 -3.127 1.00 95.19 95 ASN A N 1
ATOM 732 C CA . ASN A 1 95 ? -0.943 -8.195 -1.753 1.00 95.19 95 ASN A CA 1
ATOM 733 C C . ASN A 1 95 ? 0.352 -7.685 -1.123 1.00 95.19 95 ASN A C 1
ATOM 735 O O . ASN A 1 95 ? 1.419 -8.283 -1.257 1.00 95.19 95 ASN A O 1
ATOM 739 N N . LEU A 1 96 ? 0.243 -6.600 -0.372 1.00 95.81 96 LEU A N 1
ATOM 740 C CA . LEU A 1 96 ? 1.346 -6.045 0.391 1.00 95.81 96 LEU A CA 1
ATOM 741 C C . LEU A 1 96 ? 1.259 -6.536 1.836 1.00 95.81 96 LEU A C 1
ATOM 743 O O . LEU A 1 96 ? 0.240 -6.349 2.504 1.00 95.81 96 LEU A O 1
ATOM 747 N N . ALA A 1 97 ? 2.335 -7.154 2.317 1.00 93.62 97 ALA A N 1
ATOM 748 C CA . ALA A 1 97 ? 2.475 -7.577 3.704 1.00 93.62 97 ALA A CA 1
ATOM 749 C C . ALA A 1 97 ? 3.072 -6.440 4.548 1.00 93.62 97 ALA A C 1
ATOM 751 O O . ALA A 1 97 ? 2.420 -5.421 4.784 1.00 93.62 97 ALA A O 1
ATOM 752 N N . LYS A 1 98 ? 4.314 -6.597 5.021 1.00 92.94 98 LYS A N 1
ATOM 753 C CA . LYS A 1 98 ? 4.992 -5.588 5.838 1.00 92.94 98 LYS A CA 1
ATOM 754 C C . LYS A 1 98 ? 5.814 -4.637 4.951 1.00 92.94 98 LYS A C 1
ATOM 756 O O . LYS A 1 98 ? 6.630 -5.141 4.176 1.00 92.94 98 LYS A O 1
ATOM 761 N N . PRO A 1 99 ? 5.639 -3.307 5.057 1.00 95.25 99 PRO A N 1
ATOM 762 C CA . PRO A 1 99 ? 6.533 -2.354 4.404 1.00 95.25 99 PRO A CA 1
ATOM 763 C C . PRO A 1 99 ? 7.948 -2.434 4.985 1.00 95.25 99 PRO A C 1
ATOM 765 O O . PRO A 1 99 ? 8.157 -2.865 6.121 1.00 95.25 99 PRO A O 1
ATOM 768 N N . ARG A 1 100 ? 8.927 -1.965 4.215 1.00 96.38 100 ARG A N 1
ATOM 769 C CA . ARG A 1 100 ? 10.270 -1.680 4.717 1.00 96.38 100 ARG A CA 1
ATOM 770 C C . ARG A 1 100 ? 10.193 -0.609 5.805 1.00 96.38 100 ARG A C 1
ATOM 772 O O . ARG A 1 100 ? 9.504 0.390 5.621 1.00 96.38 100 ARG A O 1
ATOM 779 N N . ASN A 1 101 ? 10.939 -0.763 6.901 1.00 94.56 101 ASN A N 1
ATOM 780 C CA . ASN A 1 101 ? 10.840 0.146 8.056 1.00 94.56 101 ASN A CA 1
ATOM 781 C C . ASN A 1 101 ? 10.994 1.635 7.673 1.00 94.56 101 ASN A C 1
ATOM 783 O O . ASN A 1 101 ? 10.180 2.454 8.079 1.00 94.56 101 ASN A O 1
ATOM 787 N N . SER A 1 102 ? 11.981 1.985 6.837 1.00 93.06 102 SER A N 1
ATOM 788 C CA . SER A 1 102 ? 12.188 3.377 6.401 1.00 93.06 102 SER A CA 1
ATOM 789 C C . SER A 1 102 ? 11.014 3.926 5.584 1.00 93.06 102 SER A C 1
ATOM 791 O O . SER A 1 102 ? 10.676 5.097 5.686 1.00 93.06 102 SER A O 1
ATOM 793 N N . TYR A 1 103 ? 10.373 3.068 4.789 1.00 94.31 103 TYR A N 1
ATOM 794 C CA . TYR A 1 103 ? 9.196 3.420 4.003 1.00 94.31 103 TYR A CA 1
ATOM 795 C C . TYR A 1 103 ? 7.972 3.646 4.897 1.00 94.31 103 TYR A C 1
ATOM 797 O O . TYR A 1 103 ? 7.193 4.576 4.688 1.00 94.31 103 TYR A O 1
ATOM 805 N N . GLU A 1 104 ? 7.810 2.794 5.912 1.00 92.12 104 GLU A N 1
ATOM 806 C CA . GLU A 1 104 ? 6.750 2.926 6.909 1.00 92.12 104 GLU A CA 1
ATOM 807 C C . GLU A 1 104 ? 6.874 4.224 7.707 1.00 92.12 104 GLU A C 1
ATOM 809 O O . GLU A 1 104 ? 5.868 4.884 7.948 1.00 92.12 104 GLU A O 1
ATOM 814 N N . GLU A 1 105 ? 8.092 4.607 8.091 1.00 93.00 105 GLU A N 1
ATOM 815 C CA . GLU A 1 105 ? 8.353 5.869 8.785 1.00 93.00 105 GLU A CA 1
ATOM 816 C C . GLU A 1 105 ? 8.047 7.079 7.899 1.00 93.00 105 GLU A C 1
ATOM 818 O O . GLU A 1 105 ? 7.343 7.992 8.333 1.00 93.00 105 GLU A O 1
ATOM 823 N N . GLU A 1 106 ? 8.512 7.062 6.647 1.00 94.38 106 GLU A N 1
ATOM 824 C CA . GLU A 1 106 ? 8.338 8.168 5.701 1.00 94.38 106 GLU A CA 1
ATOM 825 C C . GLU A 1 106 ? 6.864 8.413 5.349 1.00 94.38 106 GLU A C 1
ATOM 827 O O . GLU A 1 106 ? 6.407 9.557 5.304 1.00 94.38 106 GLU A O 1
ATOM 832 N N . PHE A 1 107 ? 6.082 7.344 5.167 1.00 92.50 107 PHE A N 1
ATOM 833 C CA . PHE A 1 107 ? 4.682 7.434 4.744 1.00 92.50 107 PHE A CA 1
ATOM 834 C C . PHE A 1 107 ? 3.686 7.008 5.823 1.00 92.50 107 PHE A C 1
ATOM 836 O O . PHE A 1 107 ? 2.534 6.704 5.519 1.00 92.50 107 PHE A O 1
ATOM 843 N N . ARG A 1 108 ? 4.079 7.041 7.101 1.00 93.94 108 ARG A N 1
ATOM 844 C CA . ARG A 1 108 ? 3.296 6.568 8.262 1.00 93.94 108 ARG A CA 1
ATOM 845 C C . ARG A 1 108 ? 1.823 6.985 8.261 1.00 93.94 108 ARG A C 1
ATOM 847 O O . ARG A 1 108 ? 0.946 6.200 8.626 1.00 93.94 108 ARG A O 1
ATOM 854 N N . THR A 1 109 ? 1.532 8.204 7.813 1.00 95.44 109 THR A N 1
ATOM 855 C CA . THR A 1 109 ? 0.174 8.760 7.721 1.00 95.44 109 THR A CA 1
ATOM 856 C C . THR A 1 109 ? -0.774 7.898 6.880 1.00 95.44 109 THR A C 1
ATOM 858 O O . THR A 1 109 ? -1.945 7.762 7.249 1.00 95.44 109 THR A O 1
ATOM 861 N N . ILE A 1 110 ? -0.305 7.263 5.794 1.00 94.31 110 ILE A N 1
ATOM 862 C CA . ILE A 1 110 ? -1.166 6.396 4.971 1.00 94.31 110 ILE A CA 1
ATOM 863 C C . ILE A 1 110 ? -1.592 5.157 5.756 1.00 94.31 110 ILE A C 1
ATOM 865 O O . ILE A 1 110 ? -2.769 4.805 5.767 1.00 94.31 110 ILE A O 1
ATOM 869 N N . PHE A 1 111 ? -0.667 4.547 6.498 1.00 93.56 111 PHE A N 1
ATOM 870 C CA . PHE A 1 111 ? -0.933 3.355 7.299 1.00 93.56 111 PHE A CA 1
ATOM 871 C C . PHE A 1 111 ? -1.887 3.657 8.454 1.00 93.56 111 PHE A C 1
ATOM 873 O O . PHE A 1 111 ? -2.815 2.884 8.702 1.00 93.56 111 PHE A O 1
ATOM 880 N N . ILE A 1 112 ? -1.722 4.809 9.110 1.00 95.81 112 ILE A N 1
ATOM 881 C CA . ILE A 1 112 ? -2.663 5.296 10.127 1.00 95.81 112 ILE A CA 1
ATOM 882 C C . ILE A 1 112 ? -4.059 5.481 9.515 1.00 95.81 112 ILE A C 1
ATOM 884 O O . ILE A 1 112 ? -5.041 4.999 10.077 1.00 95.81 112 ILE A O 1
ATOM 888 N N . THR A 1 113 ? -4.152 6.108 8.340 1.00 95.94 113 THR A N 1
ATOM 889 C CA . THR A 1 113 ? -5.430 6.343 7.646 1.00 95.94 113 THR A CA 1
ATOM 890 C C . THR A 1 113 ? -6.118 5.029 7.270 1.00 95.94 113 THR A C 1
ATOM 892 O O . THR A 1 113 ? -7.308 4.853 7.525 1.00 95.94 113 THR A O 1
ATOM 895 N N . VAL A 1 114 ? -5.376 4.055 6.736 1.00 94.62 114 VAL A N 1
ATOM 896 C CA . VAL A 1 114 ? -5.907 2.718 6.418 1.00 94.62 114 VAL A CA 1
ATOM 897 C C . VAL A 1 114 ? -6.440 2.020 7.672 1.00 94.62 114 VAL A C 1
ATOM 899 O O . VAL A 1 114 ? -7.509 1.407 7.639 1.00 94.62 114 VAL A O 1
ATOM 902 N N . ARG A 1 115 ? -5.742 2.151 8.806 1.00 95.06 115 ARG A N 1
ATOM 903 C CA . ARG A 1 115 ? -6.184 1.608 10.099 1.00 95.06 115 ARG A CA 1
ATOM 904 C C . ARG A 1 115 ? -7.430 2.300 10.641 1.00 95.06 115 ARG A C 1
ATOM 906 O O . ARG A 1 115 ? -8.304 1.617 11.170 1.00 95.06 115 ARG A O 1
ATOM 913 N N . MET A 1 116 ? -7.545 3.616 10.471 1.00 96.31 116 MET A N 1
ATOM 914 C CA . MET A 1 116 ? -8.763 4.365 10.796 1.00 96.31 116 MET A CA 1
ATOM 915 C C . MET A 1 116 ? -9.954 3.868 9.974 1.00 96.31 116 MET A C 1
ATOM 917 O O . MET A 1 116 ? -10.985 3.517 10.544 1.00 96.31 116 MET A O 1
ATOM 921 N 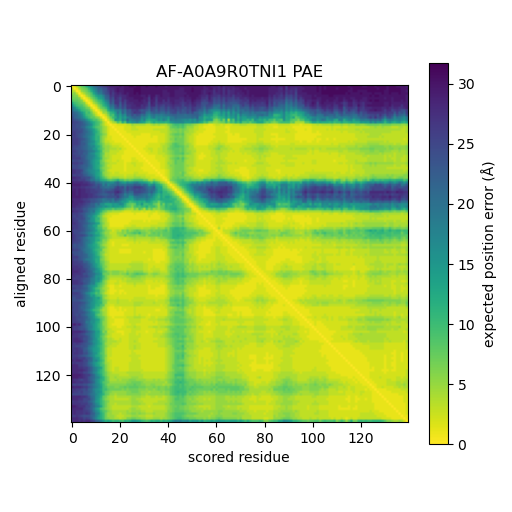N . LEU A 1 117 ? -9.798 3.772 8.649 1.00 95.38 117 LEU A N 1
ATOM 922 C CA . LEU A 1 117 ? -10.852 3.291 7.750 1.00 95.38 117 LEU A CA 1
ATOM 923 C C . LEU A 1 117 ? -11.297 1.869 8.112 1.00 95.38 117 LEU A C 1
ATOM 925 O O . LEU A 1 117 ? -12.494 1.593 8.162 1.00 95.38 117 LEU A O 1
ATOM 929 N N . HIS A 1 118 ? -10.350 0.982 8.429 1.00 95.62 118 HIS A N 1
ATOM 930 C CA . HIS A 1 118 ? -10.643 -0.375 8.899 1.00 95.62 118 HIS A CA 1
ATOM 931 C C . HIS A 1 118 ? -11.443 -0.386 10.205 1.00 95.62 118 HIS A C 1
ATOM 933 O O . HIS A 1 118 ? -12.449 -1.090 10.305 1.00 95.62 118 HIS A O 1
ATOM 939 N N . PHE A 1 119 ? -11.032 0.420 11.188 1.00 95.88 119 PHE A N 1
ATOM 940 C CA . PHE A 1 119 ? -11.724 0.520 12.471 1.00 95.88 119 PHE A CA 1
ATOM 941 C C . PHE A 1 119 ? -13.166 1.006 12.289 1.00 95.88 119 PHE A C 1
ATOM 943 O O . PHE A 1 119 ? -14.095 0.352 12.763 1.00 95.88 119 PHE A O 1
ATOM 950 N N . LEU A 1 120 ? -13.355 2.110 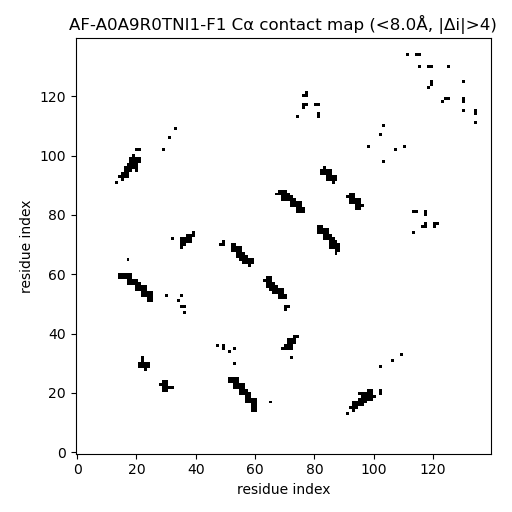11.562 1.00 95.12 120 LEU A N 1
ATOM 951 C CA . LEU A 1 120 ? -14.666 2.723 11.336 1.00 95.12 120 LEU A CA 1
ATOM 952 C C . LEU A 1 120 ? -15.592 1.815 10.524 1.00 95.12 120 LEU A C 1
ATOM 954 O O . LEU A 1 120 ? -16.767 1.689 10.856 1.00 95.12 120 LEU A O 1
ATOM 958 N N . ARG A 1 121 ? -15.065 1.121 9.507 1.00 93.94 121 ARG A N 1
ATOM 959 C CA . ARG A 1 121 ? -15.834 0.151 8.713 1.00 93.94 121 ARG A CA 1
ATOM 960 C C . ARG A 1 121 ? -16.402 -0.971 9.580 1.00 93.94 121 ARG A C 1
ATOM 962 O O . ARG A 1 121 ? -17.527 -1.404 9.357 1.00 93.94 121 ARG A O 1
ATOM 969 N N . ARG A 1 122 ? -15.630 -1.443 10.563 1.00 93.62 122 ARG A N 1
ATOM 970 C CA . ARG A 1 122 ? -16.018 -2.560 11.437 1.00 93.62 122 ARG A CA 1
ATOM 971 C C . ARG A 1 122 ? -16.813 -2.146 12.663 1.00 93.62 122 ARG A C 1
ATOM 973 O O . ARG A 1 122 ? -17.520 -2.979 13.227 1.00 93.62 122 ARG A O 1
ATOM 980 N N . LYS A 1 123 ? -16.633 -0.912 13.119 1.00 93.88 123 LYS A N 1
ATOM 981 C CA . LYS A 1 123 ? -17.225 -0.404 14.350 1.00 93.88 123 LYS A CA 1
ATOM 982 C C . LYS A 1 123 ? -17.722 1.038 14.177 1.00 93.88 123 LYS A C 1
ATOM 984 O O . LYS A 1 123 ? -17.196 1.946 14.821 1.00 93.88 123 LYS A O 1
ATOM 989 N N . PRO A 1 124 ? -18.728 1.255 13.316 1.00 94.12 124 PRO A N 1
ATOM 990 C CA . PRO A 1 124 ? -19.162 2.598 12.925 1.00 94.12 124 PRO A CA 1
ATOM 991 C C . PRO A 1 124 ? -19.744 3.426 14.081 1.00 94.12 124 PRO A C 1
ATOM 993 O O . PRO A 1 124 ? -19.727 4.649 14.017 1.00 94.12 124 PRO A O 1
ATOM 996 N N . GLU A 1 125 ? -20.236 2.773 15.136 1.00 96.38 125 GLU A N 1
ATOM 997 C CA . GLU A 1 125 ? -20.876 3.420 16.291 1.00 96.38 125 GLU A CA 1
ATOM 998 C C . GLU A 1 125 ? -19.938 3.592 17.498 1.00 96.38 125 GLU A C 1
ATOM 1000 O O . GLU A 1 125 ? -20.334 4.147 18.524 1.00 96.38 125 GLU A O 1
ATOM 1005 N N . GLU A 1 126 ? -18.694 3.104 17.421 1.00 95.19 126 GLU A N 1
ATOM 1006 C CA . GLU A 1 126 ? -17.754 3.255 18.533 1.00 95.19 126 GLU A CA 1
ATOM 1007 C C . GLU A 1 126 ? -17.352 4.724 18.724 1.00 95.19 126 GLU A C 1
ATOM 1009 O O . GLU A 1 126 ? -17.054 5.421 17.751 1.00 95.19 126 GLU A O 1
ATOM 1014 N N . PRO A 1 127 ? -17.230 5.191 19.978 1.00 95.38 127 PRO A N 1
ATOM 1015 C CA . PRO A 1 127 ? -16.710 6.518 20.261 1.00 95.38 127 PRO A CA 1
ATOM 1016 C C . PRO A 1 127 ? -15.304 6.728 19.689 1.00 95.38 127 PRO A C 1
ATOM 1018 O O . PRO A 1 127 ? -14.433 5.865 19.806 1.00 95.38 127 PRO A O 1
ATOM 1021 N N . GLU A 1 128 ? -15.037 7.936 19.198 1.00 94.44 128 GLU A N 1
ATOM 1022 C CA . GLU A 1 128 ? -13.748 8.349 18.621 1.00 94.44 128 GLU A CA 1
ATOM 1023 C C . GLU A 1 128 ? -12.539 8.008 19.518 1.00 94.44 128 GLU A C 1
ATOM 1025 O O . GLU A 1 128 ? -11.504 7.533 19.049 1.00 94.44 128 GLU A O 1
ATOM 1030 N N . LYS A 1 129 ? -12.680 8.153 20.844 1.00 96.44 129 LYS A N 1
ATOM 1031 C CA . LYS A 1 129 ? -11.631 7.795 21.818 1.00 96.44 129 LYS A CA 1
ATOM 1032 C C . LYS A 1 129 ? -11.163 6.335 21.706 1.00 96.44 129 LYS A C 1
ATOM 1034 O O . LYS A 1 129 ? -9.998 6.044 21.987 1.00 96.44 129 LYS A O 1
ATOM 1039 N N . ASN A 1 130 ? -12.048 5.420 21.304 1.00 96.69 130 ASN A N 1
ATOM 1040 C CA . ASN A 1 130 ? -11.733 4.001 21.158 1.00 96.69 130 ASN A CA 1
ATOM 1041 C C . ASN A 1 130 ? -10.932 3.756 19.874 1.00 96.69 130 ASN A C 1
ATOM 1043 O O . ASN A 1 130 ? -10.014 2.935 19.893 1.00 96.69 130 ASN A O 1
ATOM 1047 N N . MET A 1 131 ? -11.201 4.520 18.808 1.00 95.81 131 MET A N 1
ATOM 1048 C CA . MET A 1 131 ? -10.370 4.542 17.601 1.00 95.81 131 MET A CA 1
ATOM 1049 C C . MET A 1 131 ? -8.962 5.046 17.930 1.00 95.81 131 MET A C 1
ATOM 1051 O O . MET A 1 131 ? -7.989 4.356 17.640 1.00 95.81 131 MET A O 1
ATOM 1055 N N . TRP A 1 132 ? -8.829 6.191 18.610 1.00 95.44 132 TRP A N 1
ATOM 1056 C CA . TRP A 1 132 ? -7.513 6.713 19.006 1.00 95.44 132 TRP A CA 1
ATOM 1057 C C . TRP A 1 132 ? -6.744 5.744 19.903 1.00 95.44 132 TRP A C 1
ATOM 1059 O O . TRP A 1 132 ? -5.560 5.502 19.683 1.00 95.44 132 TRP A O 1
ATOM 1069 N N . SER A 1 133 ? -7.425 5.133 20.877 1.00 96.38 133 SER A N 1
ATOM 1070 C CA . SER A 1 133 ? -6.826 4.111 21.744 1.00 96.38 133 SER A CA 1
ATOM 1071 C C . SER A 1 133 ? -6.377 2.873 20.962 1.00 96.38 133 SER A C 1
ATOM 1073 O O . SER A 1 133 ? -5.376 2.255 21.317 1.00 96.38 133 SER A O 1
ATOM 1075 N N . HIS A 1 134 ? -7.101 2.495 19.905 1.00 94.50 134 HIS A N 1
ATOM 1076 C CA . HIS A 1 134 ? -6.701 1.411 19.012 1.00 94.50 134 HIS A CA 1
ATOM 1077 C C . HIS A 1 134 ? -5.460 1.780 18.194 1.00 94.50 134 HIS A C 1
ATOM 1079 O O . HIS A 1 134 ? -4.518 0.997 18.157 1.00 94.50 134 HIS A O 1
ATOM 1085 N N . LEU A 1 135 ? -5.435 2.968 17.585 1.00 94.94 135 LEU A N 1
ATOM 1086 C CA . LEU A 1 135 ? -4.310 3.421 16.764 1.00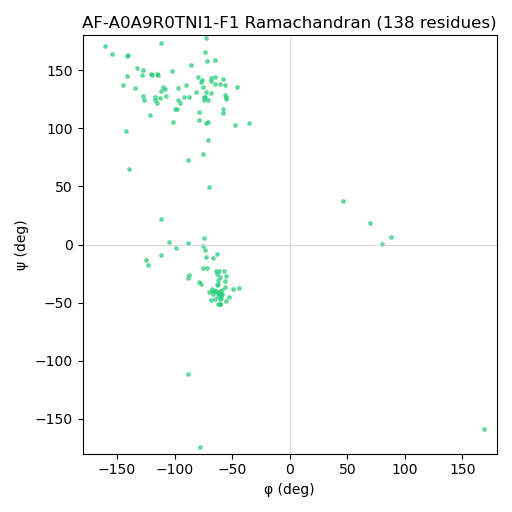 94.94 135 LEU A CA 1
ATOM 1087 C C . LEU A 1 135 ? -3.015 3.514 17.567 1.00 94.94 135 LEU A C 1
ATOM 1089 O O . LEU A 1 135 ? -1.990 3.038 17.092 1.00 94.94 135 LEU A O 1
ATOM 1093 N N . ARG A 1 136 ? -3.070 4.042 18.798 1.00 94.69 136 ARG A N 1
ATOM 1094 C CA . ARG A 1 136 ? -1.910 4.056 19.701 1.00 94.69 136 ARG A CA 1
ATOM 1095 C C . ARG A 1 136 ? -1.351 2.656 19.914 1.00 94.69 136 ARG A C 1
ATOM 1097 O O . ARG A 1 136 ? -0.189 2.435 19.657 1.00 94.69 136 ARG A O 1
ATOM 1104 N N . LYS A 1 137 ? -2.192 1.666 20.223 1.00 94.31 137 LYS A N 1
ATOM 1105 C CA . LYS A 1 137 ? -1.740 0.269 20.390 1.00 94.31 137 LYS A CA 1
ATOM 1106 C C . LYS A 1 137 ? -1.111 -0.359 19.141 1.00 94.31 137 LYS A C 1
ATOM 1108 O O . LYS A 1 137 ? -0.440 -1.375 19.264 1.00 94.31 137 LYS A O 1
ATOM 1113 N N . VAL A 1 138 ? -1.424 0.148 17.950 1.00 90.69 138 VAL A N 1
ATOM 1114 C CA . VAL A 1 138 ? -0.892 -0.379 16.683 1.00 90.69 138 VAL A CA 1
ATOM 1115 C C . VAL A 1 138 ? 0.438 0.282 16.318 1.00 90.69 138 VAL A C 1
ATOM 1117 O O . VAL A 1 138 ? 1.246 -0.347 15.643 1.00 90.69 138 VAL A O 1
ATOM 1120 N N . PHE A 1 139 ? 0.653 1.531 16.735 1.00 89.12 139 PHE A N 1
ATOM 1121 C CA . PHE A 1 139 ? 1.730 2.383 16.232 1.00 89.12 139 PHE A CA 1
ATOM 1122 C C . PHE A 1 139 ? 2.685 2.928 17.315 1.00 89.12 139 PHE A C 1
ATOM 1124 O O . PHE A 1 139 ? 3.771 3.381 16.950 1.00 89.12 139 PHE A O 1
ATOM 1131 N N . GLU A 1 140 ? 2.308 2.923 18.595 1.00 84.06 140 GLU A N 1
ATOM 1132 C CA . GLU A 1 140 ? 3.160 3.221 19.767 1.00 84.06 140 GLU A CA 1
ATOM 1133 C C . GLU A 1 140 ? 3.714 1.926 20.373 1.00 84.06 140 GLU A C 1
ATOM 1135 O O . GLU A 1 140 ? 4.912 1.932 20.731 1.00 84.06 140 GLU A O 1
#

Secondary structure (DSSP, 8-state):
---------------SEEEEEEEE-TT--B--GGGSPB--TT--S-----SS-EEEEEEETTSPEEEEEEEEEEEE-SSSS-EEEEEETTS-EEEE-SBPHHHHHHTHHHHHHHHHHHHHHH-TTS-HHHHHHHHHHHH-

Organism: Triticum turgidum subsp. durum (NCBI:txid4567)

InterPro domains:
  IPR022702 DNA (cytosine-5)-methyltransferase 1, replication foci domain [PF12047] (11-140)

pLDDT: mean 86.04, std 16.02, range [43.16, 97.81]

Radius of gyration: 18.17 Å; Cα contacts (8 Å, |Δi|>4): 212; chains: 1; bounding box: 35×48×58 Å

Nearest PDB structures (foldseek):
  7uvk-assembly1_A  TM=4.339E-01  e=4.462E-01  Gemella haemolysans
  6qmm-assembly1_A  TM=4.836E-01  e=6.448E+00  Synechococcus elongatus PCC 7942 = FACHB-805
  7pnw-assembly1_J  TM=3.732E-01  e=3.465E+00  Mus musculus
  8fmw-assembly1_L  TM=3.511E-01  e=3.256E+00  Borreliella burgdorferi B31
  8apo-assembly1_Bl  TM=2.657E-01  e=2.387E+00  Polytomella magna

Sequence (140 aa):
MMMMSDDDDDSDPQFNVVADYFFVDAEKNPICLSALPIRFEQGTDEATQCKQNIFLRGVADSGITVYTHVVAWKLGLEGKQPVIAVLSVEGSWINLAKPRNSYEEEFRTIFITVRMLHFLRRKPEEPEKNMWSHLRKVFE